Protein AF-A0A2D5IYJ4-F1 (afdb_monomer)

Secondary structure (DSSP, 8-state):
--TTGGG-HHHHHHHHTS-TT--EEEEEEESSSHHHHHHHHHHHHTT----EEEEEEEESSGGGHHHHHH-TTTTTTEE-SEEE--EEEETTEEEE-GGGPPP-

Foldseek 3Di:
DPVPQVVDPVLVVCVVVVHLEEDEAEEAEAEQLPVVLVVVVVSVVSVHHYQAYEYQEYEFDNSQVSNCVVPVCPPVRYDYPYYFYDWDDDPPDTDHPPVRGHDD

Solvent-accessible surface area (backbone atoms only — not comparable to full-atom values): 5998 Å² total; per-residue (Å²): 141,70,89,77,56,83,83,39,73,66,55,54,51,44,59,72,64,78,53,46,66,67,47,73,43,79,46,66,69,40,51,69,23,59,70,58,32,56,49,51,58,50,36,51,75,72,66,34,37,72,67,33,38,39,28,54,29,32,30,29,59,70,20,42,56,50,37,26,74,75,40,75,71,36,60,72,50,58,47,48,90,38,74,37,38,46,70,40,83,44,90,98,48,71,40,74,36,75,94,33,56,41,79,133

Radius of gyration: 16.06 Å; Cα contacts (8 Å, |Δi|>4): 162; chains: 1; bounding box: 44×26×39 Å

Structure (mmCIF, N/CA/C/O backbone):
data_AF-A0A2D5IYJ4-F1
#
_entry.id   AF-A0A2D5IYJ4-F1
#
loop_
_atom_site.group_PDB
_atom_site.id
_atom_site.type_symbol
_atom_site.label_atom_id
_atom_site.label_alt_id
_atom_site.label_comp_id
_atom_site.label_asym_id
_atom_site.label_entity_id
_atom_site.label_seq_id
_atom_site.pdbx_PDB_ins_code
_atom_site.Cartn_x
_atom_site.Cartn_y
_atom_site.Cartn_z
_atom_site.occupancy
_atom_site.B_iso_or_equiv
_atom_site.auth_seq_id
_atom_site.auth_comp_id
_atom_site.auth_asym_id
_atom_site.auth_atom_id
_atom_site.pdbx_PDB_model_num
ATOM 1 N N . MET A 1 1 ? -29.467 11.651 10.497 1.00 36.81 1 MET A N 1
ATOM 2 C CA . MET A 1 1 ? -28.313 12.124 9.696 1.00 36.81 1 MET A CA 1
ATOM 3 C C . MET A 1 1 ? -27.928 11.020 8.711 1.00 36.81 1 MET A C 1
ATOM 5 O O . MET A 1 1 ? -27.357 10.036 9.141 1.00 36.81 1 MET A O 1
ATOM 9 N N . SER A 1 2 ? -28.333 11.092 7.435 1.00 46.94 2 SER A N 1
ATOM 10 C CA . SER A 1 2 ? -28.133 9.983 6.465 1.00 46.94 2 SER A CA 1
ATOM 11 C C . SER A 1 2 ? -27.743 10.441 5.045 1.00 46.94 2 SER A C 1
ATOM 13 O O . SER A 1 2 ? -27.332 9.631 4.221 1.00 46.94 2 SER A O 1
ATOM 15 N N . ALA A 1 3 ? -27.753 11.744 4.753 1.00 40.62 3 ALA A N 1
ATOM 16 C CA . ALA A 1 3 ? -27.610 12.244 3.381 1.00 40.62 3 ALA A CA 1
ATOM 17 C C . ALA A 1 3 ? -26.190 12.143 2.769 1.00 40.62 3 ALA A C 1
ATOM 19 O O . ALA A 1 3 ? -26.029 12.365 1.573 1.00 40.62 3 ALA A O 1
ATOM 20 N N . GLY A 1 4 ? -25.155 11.806 3.550 1.00 41.62 4 GLY A N 1
ATOM 21 C CA . GLY A 1 4 ? -23.760 11.788 3.076 1.00 41.62 4 GLY A CA 1
ATOM 22 C C . GLY A 1 4 ? -23.238 10.437 2.570 1.00 41.62 4 GLY A C 1
ATOM 23 O O . GLY A 1 4 ? -22.283 10.408 1.796 1.00 41.62 4 GLY A O 1
ATOM 24 N N . LEU A 1 5 ? -23.846 9.317 2.981 1.00 42.78 5 LEU A N 1
ATOM 25 C CA . LEU A 1 5 ? -23.302 7.971 2.728 1.00 42.78 5 LEU A CA 1
ATOM 26 C C . LEU A 1 5 ? -23.643 7.416 1.335 1.00 42.78 5 LEU A C 1
ATOM 28 O O . LEU A 1 5 ? -22.913 6.581 0.813 1.00 42.78 5 LEU A O 1
ATOM 32 N N . SER A 1 6 ? -24.715 7.915 0.709 1.00 45.75 6 SER A N 1
ATOM 33 C CA . SER A 1 6 ? -25.244 7.418 -0.575 1.00 45.75 6 SER A CA 1
ATOM 34 C C . SER A 1 6 ? -24.316 7.637 -1.780 1.00 45.75 6 SER A C 1
ATOM 36 O O . SER A 1 6 ? -24.608 7.143 -2.866 1.00 45.75 6 SER A O 1
ATOM 38 N N . ARG A 1 7 ? -23.221 8.392 -1.632 1.00 48.59 7 ARG A N 1
ATOM 39 C CA . ARG A 1 7 ? -22.296 8.704 -2.736 1.00 48.59 7 ARG A CA 1
ATOM 40 C C . ARG A 1 7 ? -21.188 7.668 -2.935 1.00 48.59 7 ARG A C 1
ATOM 42 O O . ARG A 1 7 ? -20.383 7.831 -3.846 1.00 48.59 7 ARG A O 1
ATOM 49 N N . TYR A 1 8 ? -21.130 6.626 -2.107 1.00 53.28 8 TYR A N 1
ATOM 50 C CA . TYR A 1 8 ? -20.025 5.672 -2.117 1.00 53.28 8 TYR A CA 1
ATOM 51 C C . TYR A 1 8 ? -20.540 4.231 -2.248 1.00 53.28 8 TYR A C 1
ATOM 53 O O . TYR A 1 8 ? -21.194 3.748 -1.321 1.00 53.28 8 TYR A O 1
ATOM 61 N N . PRO A 1 9 ? -20.231 3.524 -3.356 1.00 59.09 9 PRO A N 1
ATOM 62 C CA . PRO A 1 9 ? -20.658 2.138 -3.579 1.00 59.09 9 PRO A CA 1
ATOM 63 C C . PRO A 1 9 ? -20.295 1.197 -2.420 1.00 59.09 9 PRO A C 1
ATOM 65 O O . PRO A 1 9 ? -21.072 0.315 -2.067 1.00 59.09 9 PRO A O 1
ATOM 68 N N . ASP A 1 10 ? -19.149 1.438 -1.778 1.00 59.31 10 ASP A N 1
ATOM 69 C CA . ASP A 1 10 ? -18.630 0.619 -0.677 1.00 59.31 10 ASP A CA 1
ATOM 70 C C . ASP A 1 10 ? -19.541 0.643 0.567 1.00 59.31 10 ASP A C 1
ATOM 72 O O . ASP A 1 10 ? -19.709 -0.376 1.236 1.00 59.31 10 ASP A O 1
ATOM 76 N N . ALA A 1 11 ? -20.176 1.787 0.857 1.00 58.81 11 ALA A N 1
ATOM 77 C CA . ALA A 1 11 ? -21.073 1.931 2.005 1.00 58.81 11 ALA A CA 1
ATOM 78 C C . ALA A 1 11 ? -22.380 1.151 1.810 1.00 58.81 11 ALA A C 1
ATOM 80 O O . ALA A 1 11 ? -22.905 0.556 2.751 1.00 58.81 11 ALA A O 1
ATOM 81 N N . GLU A 1 12 ? -22.878 1.110 0.575 1.00 63.59 12 GLU A N 1
ATOM 82 C CA . GLU A 1 12 ? -24.068 0.340 0.220 1.00 63.59 12 GLU A CA 1
ATOM 83 C C . GLU A 1 12 ? -23.789 -1.170 0.219 1.00 63.59 12 GLU A C 1
ATOM 85 O O . GLU A 1 12 ? -24.623 -1.949 0.678 1.00 63.59 12 GLU A O 1
ATOM 90 N N . ILE A 1 13 ? -22.602 -1.596 -0.226 1.00 63.53 13 ILE A N 1
ATOM 91 C CA . ILE A 1 13 ? -22.165 -2.998 -0.143 1.00 63.53 13 ILE A CA 1
ATOM 92 C C . ILE A 1 13 ? -22.046 -3.433 1.324 1.00 63.53 13 ILE A C 1
ATOM 94 O O . ILE A 1 13 ? -22.623 -4.450 1.704 1.00 63.53 13 ILE A O 1
ATOM 98 N N . ALA A 1 14 ? -21.379 -2.641 2.170 1.00 60.59 14 ALA A N 1
ATOM 99 C CA . ALA A 1 14 ? -21.259 -2.927 3.601 1.00 60.59 14 ALA A CA 1
ATOM 100 C C . ALA A 1 14 ? -22.634 -3.028 4.288 1.00 60.59 14 ALA A C 1
ATOM 102 O O . ALA A 1 14 ? -22.860 -3.925 5.101 1.00 60.59 14 ALA A O 1
ATOM 103 N N . ARG A 1 15 ? -23.581 -2.156 3.913 1.00 63.22 15 ARG A N 1
ATOM 104 C CA . ARG A 1 15 ? -24.968 -2.193 4.397 1.00 63.22 15 ARG A CA 1
ATOM 105 C C . ARG A 1 15 ? -25.701 -3.467 3.962 1.00 63.22 15 ARG A C 1
ATOM 107 O O . ARG A 1 15 ? -26.390 -4.074 4.778 1.00 63.22 15 ARG A O 1
ATOM 114 N N . LYS A 1 16 ? -25.553 -3.883 2.698 1.00 64.25 16 LYS A N 1
ATOM 115 C CA . LYS A 1 16 ? -26.182 -5.102 2.151 1.00 64.25 16 LYS A CA 1
ATOM 116 C C . LYS A 1 16 ? -25.672 -6.391 2.800 1.00 64.25 16 LYS A C 1
ATOM 118 O O . LYS A 1 16 ? -26.431 -7.347 2.889 1.00 64.25 16 LYS A O 1
ATOM 123 N N . LEU A 1 17 ? -24.425 -6.419 3.273 1.00 59.97 17 LEU A N 1
ATOM 124 C CA . LEU A 1 17 ? -23.812 -7.601 3.894 1.00 59.97 17 LEU A CA 1
ATOM 125 C C . LEU A 1 17 ? -24.245 -7.849 5.354 1.00 59.97 17 LEU A C 1
ATOM 127 O O . LEU A 1 17 ? -23.791 -8.808 5.972 1.00 59.97 17 LEU A O 1
ATOM 131 N N . GLY A 1 18 ? -25.126 -7.021 5.926 1.00 55.94 18 GLY A N 1
ATOM 132 C CA . GLY A 1 18 ? -25.813 -7.311 7.194 1.00 55.94 18 GLY A CA 1
ATOM 133 C C . GLY A 1 18 ? -24.962 -7.212 8.469 1.00 55.94 18 GLY A C 1
ATOM 134 O O . GLY A 1 18 ? -25.525 -7.165 9.559 1.00 55.94 18 GLY A O 1
ATOM 135 N N . HIS A 1 19 ? -23.633 -7.107 8.371 1.00 54.41 19 HIS A N 1
ATOM 136 C CA . HIS A 1 19 ? -22.745 -6.795 9.491 1.00 54.41 19 HIS A CA 1
ATOM 137 C C . HIS A 1 19 ? -21.488 -6.041 9.024 1.00 54.41 19 HIS A C 1
ATOM 139 O O . HIS A 1 19 ? -20.818 -6.491 8.098 1.00 54.41 19 HIS A O 1
ATOM 145 N N . PRO A 1 20 ? -21.073 -4.963 9.715 1.00 59.72 20 PRO A N 1
ATOM 146 C CA . PRO A 1 20 ? -19.912 -4.155 9.325 1.00 59.72 20 PRO A CA 1
ATOM 147 C C . PRO A 1 20 ? -18.555 -4.821 9.608 1.00 59.72 20 PRO A C 1
ATOM 149 O O . PRO A 1 20 ? -17.526 -4.158 9.549 1.00 59.72 20 PRO A O 1
ATOM 152 N N . ARG A 1 21 ? -18.512 -6.099 9.998 1.00 57.69 21 ARG A N 1
ATOM 153 C CA . ARG A 1 21 ? -17.397 -6.579 10.821 1.00 57.69 21 ARG A CA 1
ATOM 154 C C . ARG A 1 21 ? -16.185 -7.108 10.059 1.00 57.69 21 ARG A C 1
ATOM 156 O O . ARG A 1 21 ? -15.112 -7.096 10.649 1.00 57.69 21 ARG A O 1
ATOM 163 N N . TYR A 1 22 ? -16.328 -7.555 8.811 1.00 61.34 22 TYR A N 1
ATOM 164 C CA . TYR A 1 22 ? 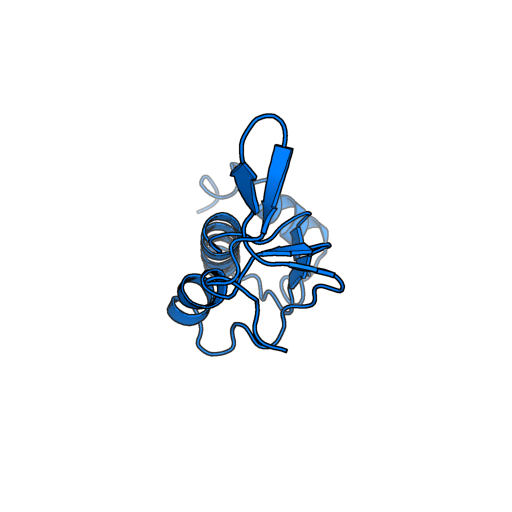-15.222 -8.182 8.080 1.00 61.34 22 TYR A CA 1
ATOM 165 C C . TYR A 1 22 ? -15.398 -8.022 6.568 1.00 61.34 22 TYR A C 1
ATOM 167 O O . TYR A 1 22 ? -15.929 -8.906 5.903 1.00 61.34 22 TYR A O 1
ATOM 175 N N . VAL A 1 23 ? -14.981 -6.880 6.016 1.00 66.62 23 VAL A N 1
ATOM 176 C CA . VAL A 1 23 ? -15.000 -6.663 4.559 1.00 66.62 23 VAL A CA 1
ATOM 177 C C . VAL A 1 23 ? -13.589 -6.878 4.006 1.00 66.62 23 VAL A C 1
ATOM 179 O O . VAL A 1 23 ? -12.723 -6.047 4.289 1.00 66.62 23 VAL A O 1
ATOM 182 N N . PRO A 1 24 ? -13.321 -7.957 3.242 1.00 64.88 24 PRO A N 1
ATOM 183 C CA . PRO A 1 24 ? -12.088 -8.050 2.476 1.00 64.88 24 PRO A CA 1
ATOM 184 C C . PRO A 1 24 ? -12.147 -7.045 1.324 1.00 64.88 24 PRO A C 1
ATOM 186 O O . PRO A 1 24 ? -13.150 -6.959 0.611 1.00 64.88 24 PRO A O 1
ATOM 189 N N . ARG A 1 25 ? -11.077 -6.273 1.134 1.00 76.62 25 ARG A N 1
ATOM 190 C CA . ARG A 1 25 ? -10.939 -5.419 -0.050 1.00 76.62 25 ARG A CA 1
ATOM 191 C C . ARG A 1 25 ? -10.163 -6.168 -1.123 1.00 76.62 25 ARG A C 1
ATOM 193 O O . ARG A 1 25 ? -9.144 -6.768 -0.805 1.00 76.62 25 ARG A O 1
ATOM 200 N N . VAL A 1 26 ? -10.639 -6.113 -2.363 1.00 80.38 26 VAL A N 1
ATOM 201 C CA . VAL A 1 26 ? -9.959 -6.700 -3.520 1.00 80.38 26 VAL A CA 1
ATOM 202 C C . VAL A 1 26 ? -9.506 -5.575 -4.436 1.00 80.38 26 VAL A C 1
ATOM 204 O O . VAL A 1 26 ? -10.315 -4.727 -4.803 1.00 80.38 26 VAL A O 1
ATOM 207 N N . GLU A 1 27 ? -8.228 -5.579 -4.785 1.00 87.88 27 GLU A N 1
ATOM 208 C CA . GLU A 1 27 ? -7.630 -4.693 -5.784 1.00 87.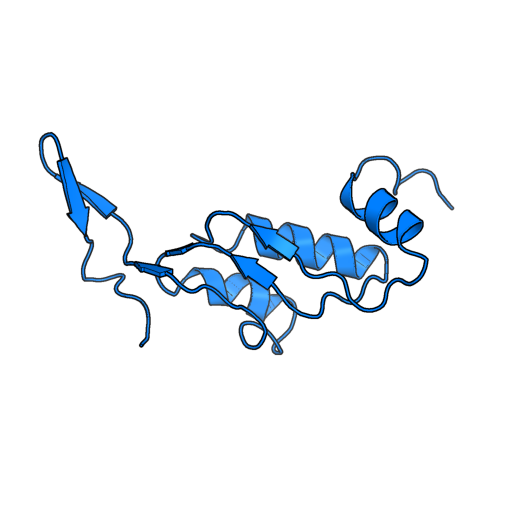88 27 GLU A CA 1
ATOM 209 C C . GLU A 1 27 ? -6.888 -5.549 -6.822 1.00 87.88 27 GLU A C 1
ATOM 211 O O . GLU A 1 27 ? -6.504 -6.689 -6.558 1.00 87.88 27 GLU A O 1
ATOM 216 N N . ASP A 1 28 ? -6.684 -5.030 -8.023 1.00 91.25 28 ASP A N 1
ATOM 217 C CA . ASP A 1 28 ? -5.814 -5.672 -9.007 1.00 91.25 28 ASP A CA 1
ATOM 218 C C . ASP A 1 28 ? -4.337 -5.445 -8.646 1.00 91.25 28 ASP A C 1
ATOM 220 O O . ASP A 1 28 ? -3.573 -6.404 -8.509 1.00 91.25 28 ASP A O 1
ATOM 224 N N . VAL A 1 29 ? -3.952 -4.188 -8.404 1.00 92.56 29 VAL A N 1
ATOM 225 C CA . VAL A 1 29 ? -2.570 -3.771 -8.151 1.00 92.56 29 VAL A CA 1
ATOM 226 C C . VAL A 1 29 ? -2.481 -2.787 -6.984 1.00 92.56 29 VAL A C 1
ATOM 228 O O . VAL A 1 29 ? -3.210 -1.799 -6.896 1.00 92.56 29 VAL A O 1
ATOM 231 N N . ILE A 1 30 ? -1.502 -3.010 -6.108 1.00 93.38 30 ILE A N 1
ATOM 232 C CA . ILE A 1 30 ? -1.064 -2.038 -5.104 1.00 93.38 30 ILE A CA 1
ATOM 233 C C . ILE A 1 30 ? 0.245 -1.405 -5.562 1.00 93.38 30 ILE A C 1
ATOM 235 O O . ILE A 1 30 ? 1.245 -2.106 -5.650 1.00 93.38 30 ILE A O 1
ATOM 239 N N . SER A 1 31 ? 0.255 -0.087 -5.781 1.00 92.50 31 SER A N 1
ATOM 240 C CA . SER A 1 31 ? 1.471 0.644 -6.178 1.00 92.50 31 SER A CA 1
ATOM 241 C C . SER A 1 31 ? 1.938 1.645 -5.115 1.00 92.50 31 SER A C 1
ATOM 243 O O . SER A 1 31 ? 2.847 1.375 -4.340 1.00 92.50 31 SER A O 1
ATOM 245 N N . THR A 1 32 ? 1.264 2.793 -4.973 1.00 91.50 32 THR A N 1
ATOM 246 C CA . THR A 1 32 ? 1.649 3.827 -3.983 1.00 91.50 32 THR A CA 1
ATOM 247 C C . THR A 1 32 ? 0.836 3.791 -2.687 1.00 91.50 32 THR A C 1
ATOM 249 O O . THR A 1 32 ? 0.979 4.680 -1.845 1.00 91.50 32 THR A O 1
ATOM 252 N N . GLY A 1 33 ? -0.104 2.850 -2.555 1.00 90.38 33 GLY A N 1
ATOM 253 C CA . GLY A 1 33 ? -1.026 2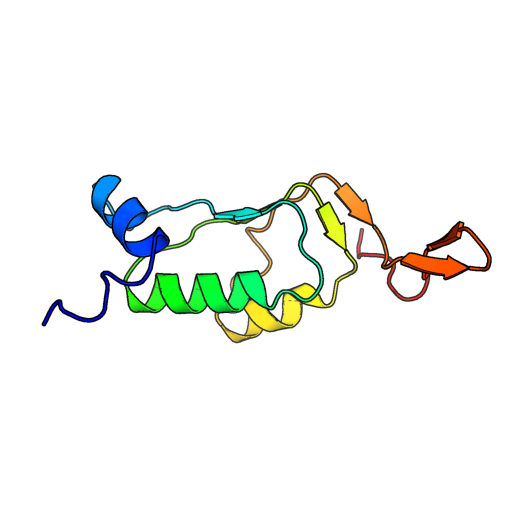.741 -1.414 1.00 90.38 33 GLY A CA 1
ATOM 254 C C . GLY A 1 33 ? -2.107 3.829 -1.327 1.00 90.38 33 GLY A C 1
ATOM 255 O O . GLY A 1 33 ? -2.933 3.787 -0.424 1.00 90.38 33 GLY A O 1
ATOM 256 N N . GLY A 1 34 ? -2.147 4.799 -2.253 1.00 91.56 34 GLY A N 1
ATOM 257 C CA . GLY A 1 34 ? -3.082 5.934 -2.187 1.00 91.56 34 GLY A CA 1
ATOM 258 C C . GLY A 1 34 ? -4.557 5.521 -2.220 1.00 91.56 34 GLY A C 1
ATOM 259 O O . GLY A 1 34 ? -5.329 5.931 -1.353 1.00 91.56 34 GLY A O 1
ATOM 260 N N . THR A 1 35 ? -4.930 4.676 -3.183 1.00 90.38 35 THR A N 1
ATOM 261 C CA . THR A 1 35 ? -6.301 4.161 -3.337 1.00 90.38 35 THR A CA 1
ATOM 262 C C . THR A 1 35 ? -6.751 3.395 -2.098 1.00 90.38 35 THR A C 1
ATOM 264 O O . THR A 1 35 ? -7.820 3.663 -1.552 1.00 90.38 35 THR A O 1
ATOM 267 N N . ILE A 1 36 ? -5.891 2.503 -1.604 1.00 90.06 36 ILE A N 1
ATOM 268 C CA . ILE A 1 36 ? -6.155 1.683 -0.421 1.00 90.06 36 ILE A CA 1
ATOM 269 C C . ILE A 1 36 ? -6.348 2.557 0.810 1.00 90.06 36 ILE A C 1
ATOM 271 O O . ILE A 1 36 ? -7.337 2.401 1.513 1.00 90.06 36 ILE A O 1
ATOM 275 N N . SER A 1 37 ? -5.456 3.514 1.059 1.00 90.75 37 SER A N 1
ATOM 276 C CA . SER A 1 37 ? -5.574 4.413 2.207 1.00 90.75 37 SER A CA 1
ATOM 277 C C . SER A 1 37 ? -6.855 5.240 2.176 1.00 90.75 37 SER A C 1
ATOM 279 O O . SER A 1 37 ? -7.529 5.365 3.196 1.00 90.75 37 SER A O 1
ATOM 281 N N . ALA A 1 38 ? -7.237 5.764 1.009 1.00 89.31 38 ALA A N 1
ATOM 282 C CA . ALA A 1 38 ? -8.495 6.490 0.865 1.00 89.31 38 ALA A CA 1
ATOM 283 C C . ALA A 1 38 ? -9.714 5.588 1.132 1.00 89.31 38 ALA A C 1
ATOM 285 O O . ALA A 1 38 ? -10.675 6.024 1.770 1.00 89.31 38 ALA A O 1
ATOM 286 N N . ALA A 1 39 ? -9.668 4.332 0.676 1.00 85.75 39 ALA A N 1
ATOM 287 C CA . ALA A 1 39 ? -10.711 3.347 0.931 1.00 85.75 39 ALA A CA 1
ATOM 288 C C . ALA A 1 39 ? -10.785 2.964 2.419 1.00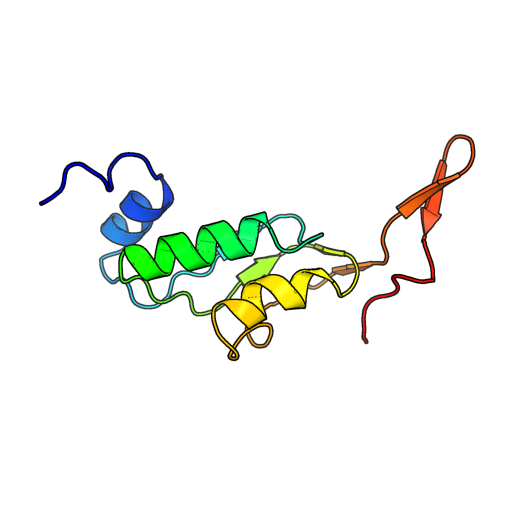 85.75 39 ALA A C 1
ATOM 290 O O . ALA A 1 39 ? -11.864 3.026 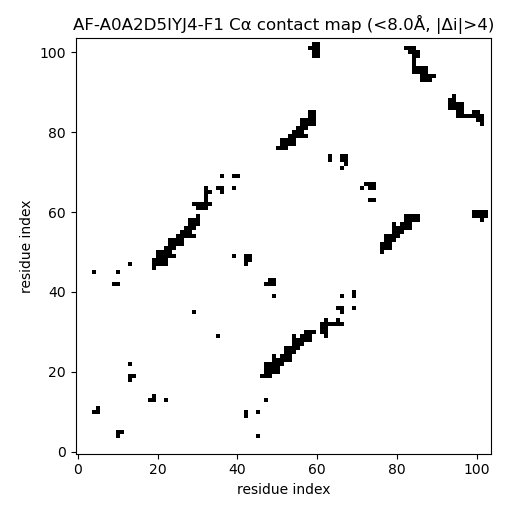2.999 1.00 85.75 39 ALA A O 1
ATOM 291 N N . LEU A 1 40 ? -9.658 2.652 3.065 1.00 86.69 40 LEU A N 1
ATOM 292 C CA . LEU A 1 40 ? -9.591 2.318 4.493 1.00 86.69 40 LEU A CA 1
ATOM 293 C C . LEU A 1 40 ? -10.137 3.453 5.365 1.00 86.69 40 LEU A C 1
ATOM 295 O O . LEU A 1 40 ? -11.030 3.221 6.176 1.00 86.69 40 LEU A O 1
ATOM 299 N N . ALA A 1 41 ? -9.691 4.690 5.127 1.00 87.00 41 ALA A N 1
ATOM 300 C CA . ALA A 1 41 ? -10.185 5.863 5.848 1.00 87.00 41 ALA A CA 1
ATOM 301 C C . ALA A 1 41 ? -11.690 6.103 5.621 1.00 87.00 41 ALA A C 1
ATOM 303 O O . ALA A 1 41 ? -12.389 6.623 6.491 1.00 87.00 41 ALA A O 1
ATOM 304 N N . ARG A 1 42 ? -12.224 5.743 4.446 1.00 84.81 42 ARG A N 1
ATOM 305 C CA . ARG A 1 42 ? -13.669 5.800 4.177 1.00 84.81 42 ARG A CA 1
ATOM 306 C C . ARG A 1 42 ? -14.422 4.719 4.949 1.00 84.81 42 ARG A C 1
ATOM 308 O O . ARG A 1 42 ? -15.466 5.019 5.518 1.00 84.81 42 ARG A O 1
ATOM 315 N N . MET A 1 43 ? -13.911 3.492 4.957 1.00 81.38 43 MET A N 1
ATOM 316 C CA . MET A 1 43 ? -14.531 2.362 5.651 1.00 81.38 43 MET A CA 1
ATOM 317 C C . MET A 1 43 ? -14.573 2.599 7.166 1.00 81.38 43 MET A C 1
ATOM 319 O O . MET A 1 43 ? -15.612 2.393 7.789 1.00 81.38 43 MET A O 1
ATOM 323 N N . GLU A 1 44 ? -13.504 3.158 7.734 1.00 81.38 44 GLU A N 1
ATOM 324 C CA . GLU A 1 44 ? -13.460 3.583 9.135 1.00 81.38 44 GLU A CA 1
ATOM 325 C C . GLU A 1 44 ? -14.548 4.623 9.455 1.00 81.38 44 GLU A C 1
ATOM 327 O O . GLU A 1 44 ? -15.304 4.465 10.413 1.00 81.38 44 GLU A O 1
ATOM 332 N N . LYS A 1 45 ? -14.720 5.640 8.598 1.00 83.25 45 LYS A N 1
ATOM 333 C CA . LYS A 1 45 ? -15.756 6.679 8.770 1.00 83.25 45 LYS A CA 1
ATOM 334 C C . LYS A 1 45 ? -17.186 6.140 8.778 1.00 83.25 45 LYS A C 1
ATOM 336 O O . LYS A 1 45 ? -18.062 6.789 9.345 1.00 83.25 45 LYS A O 1
ATOM 341 N N . ILE A 1 46 ? -17.444 5.000 8.138 1.00 81.19 46 ILE A N 1
ATOM 342 C CA . ILE A 1 46 ? -18.772 4.364 8.124 1.00 81.19 46 ILE A CA 1
ATOM 343 C C . ILE A 1 46 ? -18.918 3.266 9.188 1.00 81.19 46 ILE A C 1
ATOM 345 O O . ILE A 1 46 ? -19.928 2.566 9.203 1.00 81.19 46 ILE A O 1
ATOM 349 N N . GLY A 1 47 ? -17.924 3.108 10.070 1.00 77.19 47 GLY A N 1
ATOM 350 C CA . GLY A 1 47 ? -17.915 2.099 11.128 1.00 77.19 47 GLY A CA 1
ATOM 351 C C . GLY A 1 47 ? -17.677 0.672 10.629 1.00 77.19 47 GLY A C 1
ATOM 352 O O . GLY A 1 47 ? -18.009 -0.279 11.335 1.00 77.19 47 GLY A O 1
ATOM 353 N N . ALA A 1 48 ? -17.139 0.505 9.416 1.00 80.69 48 ALA A N 1
ATOM 354 C CA . ALA A 1 48 ? -16.776 -0.801 8.884 1.00 80.69 48 ALA A CA 1
ATOM 355 C C . ALA A 1 48 ? -15.389 -1.228 9.380 1.00 80.69 48 ALA A C 1
ATOM 357 O O . ALA A 1 48 ? -14.434 -0.455 9.361 1.00 80.69 48 ALA A O 1
ATOM 358 N N . ASN A 1 49 ? -15.275 -2.491 9.776 1.00 78.19 49 ASN A N 1
ATOM 359 C CA . ASN A 1 49 ? -14.028 -3.121 10.178 1.00 78.19 49 ASN A CA 1
ATOM 360 C C . ASN A 1 49 ? -13.448 -3.901 8.987 1.00 78.19 49 ASN A C 1
ATOM 362 O O . ASN A 1 49 ? -13.928 -4.979 8.618 1.00 78.19 49 ASN A O 1
ATOM 366 N N . VAL A 1 50 ? -12.435 -3.318 8.344 1.00 81.81 50 VAL A N 1
ATOM 367 C CA . VAL A 1 50 ? -11.681 -3.967 7.263 1.00 81.81 50 VAL A CA 1
ATOM 368 C C . VAL A 1 50 ? -10.645 -4.883 7.892 1.00 81.81 50 VAL A C 1
ATOM 370 O O . VAL A 1 50 ? -9.788 -4.434 8.644 1.00 81.81 50 VAL A O 1
ATOM 373 N N . VAL A 1 51 ? -10.724 -6.170 7.574 1.00 82.88 51 VAL A N 1
ATOM 374 C CA . VAL A 1 51 ? -9.922 -7.212 8.246 1.00 82.88 51 VAL A CA 1
ATOM 375 C C . VAL A 1 51 ? -8.808 -7.783 7.403 1.00 82.88 51 VAL A C 1
ATOM 377 O O . VAL A 1 51 ? -8.001 -8.568 7.887 1.00 82.88 51 VAL A O 1
ATOM 380 N N . GLY A 1 52 ? -8.773 -7.386 6.141 1.00 84.31 52 GLY A N 1
ATOM 381 C CA . GLY A 1 52 ? -7.713 -7.748 5.236 1.00 84.31 52 GLY A CA 1
ATOM 382 C C . GLY A 1 52 ? -7.920 -7.132 3.872 1.00 84.31 52 GLY A C 1
ATOM 383 O O . GLY A 1 52 ? -9.017 -6.698 3.504 1.00 84.31 52 GLY A O 1
ATOM 384 N N . LEU A 1 53 ? -6.826 -7.094 3.133 1.00 87.12 53 LEU A N 1
ATOM 385 C CA . LEU A 1 53 ? -6.798 -6.641 1.761 1.00 87.12 53 LEU A CA 1
ATOM 386 C C . LEU A 1 53 ? -6.113 -7.699 0.913 1.00 87.12 53 LEU A C 1
ATOM 388 O O . LEU A 1 53 ? -5.056 -8.211 1.270 1.00 87.12 53 LEU A O 1
ATOM 392 N N . VAL A 1 54 ? -6.729 -8.016 -0.211 1.00 88.88 54 VAL A N 1
ATOM 393 C CA . VAL A 1 54 ? -6.201 -8.933 -1.204 1.00 88.88 54 VAL A CA 1
ATOM 394 C C . VAL A 1 54 ? -5.935 -8.135 -2.466 1.00 88.88 54 VAL A C 1
ATOM 396 O O . VAL A 1 54 ? -6.796 -7.388 -2.926 1.00 88.88 54 VAL A O 1
ATOM 399 N N . ALA A 1 55 ? -4.748 -8.297 -3.029 1.00 91.31 55 ALA A N 1
ATOM 400 C CA . ALA A 1 55 ? -4.445 -7.802 -4.359 1.00 91.31 55 ALA A CA 1
ATOM 401 C C . ALA A 1 55 ? -3.827 -8.904 -5.207 1.00 91.31 55 ALA A C 1
ATOM 403 O O . ALA A 1 55 ? -3.224 -9.825 -4.660 1.00 91.31 55 ALA A O 1
ATOM 404 N N . ALA A 1 56 ? -3.947 -8.825 -6.531 1.00 92.50 56 ALA A N 1
ATOM 405 C CA . ALA A 1 56 ? -3.213 -9.751 -7.389 1.00 92.50 56 ALA A CA 1
ATOM 406 C C . ALA A 1 56 ? -1.707 -9.439 -7.352 1.00 92.50 56 ALA A C 1
ATOM 408 O O . ALA A 1 56 ? -0.889 -10.352 -7.216 1.00 92.50 56 ALA A O 1
ATOM 409 N N . ILE A 1 57 ? -1.351 -8.150 -7.413 1.00 93.56 57 ILE A N 1
ATOM 410 C CA . ILE A 1 57 ? 0.031 -7.669 -7.512 1.00 93.56 57 ILE A CA 1
ATOM 411 C C . ILE A 1 57 ? 0.305 -6.587 -6.461 1.00 93.56 57 ILE A C 1
ATOM 413 O O . ILE A 1 57 ? -0.507 -5.685 -6.256 1.00 93.56 57 ILE A O 1
ATOM 417 N N . ARG A 1 58 ? 1.484 -6.640 -5.831 1.00 93.50 58 ARG A N 1
ATOM 418 C CA . ARG A 1 58 ? 2.075 -5.505 -5.107 1.00 93.50 58 ARG A CA 1
ATOM 419 C C . ARG A 1 58 ? 3.381 -5.055 -5.762 1.00 93.50 58 ARG A C 1
ATOM 421 O O . ARG A 1 58 ? 4.302 -5.856 -5.928 1.00 93.50 58 ARG A O 1
ATOM 428 N N . GLU A 1 59 ? 3.443 -3.775 -6.104 1.00 93.94 59 GLU A N 1
ATOM 429 C CA . GLU A 1 59 ? 4.624 -3.108 -6.642 1.00 93.94 59 GLU A CA 1
ATOM 430 C C . GLU A 1 59 ? 5.399 -2.418 -5.519 1.00 93.94 59 GLU A C 1
ATOM 432 O O . GLU A 1 59 ? 4.833 -1.636 -4.748 1.00 93.94 59 GLU A O 1
ATOM 437 N N . ALA A 1 60 ? 6.704 -2.678 -5.452 1.00 92.44 60 ALA A N 1
ATOM 438 C CA . ALA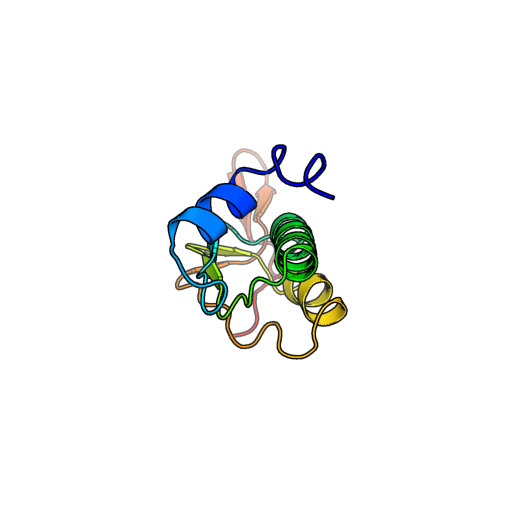 A 1 60 ? 7.601 -2.134 -4.436 1.00 92.44 60 ALA A CA 1
ATOM 439 C C . ALA A 1 60 ? 7.081 -2.318 -2.985 1.00 92.44 60 ALA A C 1
ATOM 441 O O . ALA A 1 60 ? 6.199 -3.136 -2.6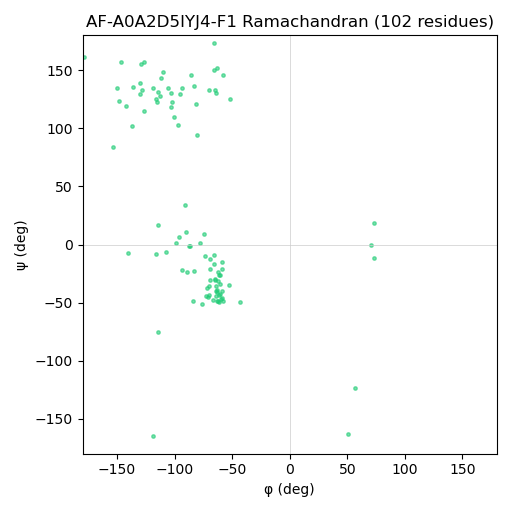94 1.00 92.44 60 ALA A O 1
ATOM 442 N N . SER A 1 61 ? 7.650 -1.552 -2.049 1.00 92.00 61 SER A N 1
ATOM 443 C CA . SER A 1 61 ? 7.240 -1.531 -0.632 1.00 92.00 61 SER A CA 1
ATOM 444 C C . SER A 1 61 ? 6.680 -0.178 -0.171 1.00 92.00 61 SER A C 1
ATOM 446 O O . SER A 1 61 ? 6.108 -0.086 0.913 1.00 92.00 61 SER A O 1
ATOM 448 N N . VAL A 1 62 ? 6.768 0.876 -0.995 1.00 92.12 62 VAL A N 1
ATOM 449 C CA . VAL A 1 62 ? 6.398 2.253 -0.596 1.00 92.12 62 VAL A CA 1
ATOM 450 C C . VAL A 1 62 ? 4.920 2.407 -0.228 1.00 92.12 62 VAL A C 1
ATOM 452 O O . VAL A 1 62 ? 4.549 3.316 0.516 1.00 92.12 62 VAL A O 1
ATOM 455 N N . TRP A 1 63 ? 4.057 1.519 -0.730 1.00 92.06 63 TRP A N 1
ATOM 456 C CA . TRP A 1 63 ? 2.632 1.530 -0.422 1.00 92.06 63 TRP A CA 1
ATOM 457 C C . TRP A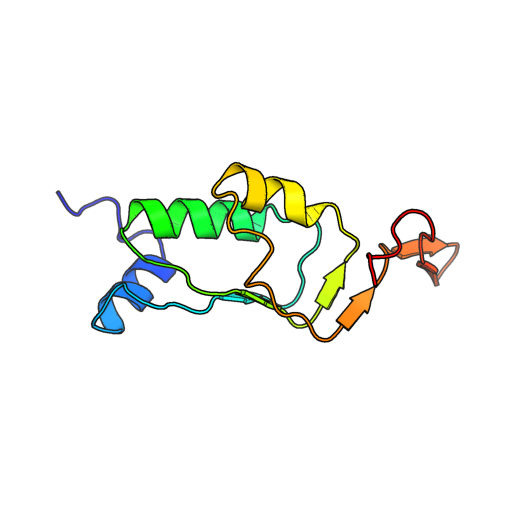 1 63 ? 2.339 1.333 1.061 1.00 92.06 63 TRP A C 1
ATOM 459 O O . TRP A 1 63 ? 1.297 1.799 1.502 1.00 92.06 63 TRP A O 1
ATOM 469 N N . GLN A 1 64 ? 3.222 0.678 1.824 1.00 92.69 64 GLN A N 1
ATOM 470 C CA . GLN A 1 64 ? 2.992 0.321 3.228 1.00 92.69 64 GLN A CA 1
ATOM 471 C C . GLN A 1 64 ? 2.859 1.554 4.133 1.00 92.69 64 GLN A C 1
ATOM 473 O O . GLN A 1 64 ? 2.108 1.533 5.109 1.00 92.69 64 GLN A O 1
ATOM 478 N N . HIS A 1 65 ? 3.533 2.655 3.782 1.00 92.31 65 HIS A N 1
ATOM 479 C CA . HIS A 1 65 ? 3.565 3.869 4.598 1.00 92.31 65 HIS A CA 1
ATOM 480 C C . HIS A 1 65 ? 2.180 4.492 4.796 1.00 92.31 65 HIS A C 1
ATOM 482 O O . HIS A 1 65 ? 1.838 4.896 5.906 1.00 92.31 65 HIS A O 1
ATOM 488 N N . LYS A 1 66 ? 1.361 4.573 3.739 1.00 92.12 66 LYS A N 1
ATOM 489 C CA . LYS A 1 66 ? 0.073 5.280 3.822 1.00 92.12 66 LYS A CA 1
ATOM 490 C C . LYS A 1 66 ? -0.978 4.509 4.638 1.00 92.12 66 LYS A C 1
ATOM 492 O O . LYS A 1 66 ? -1.645 5.143 5.450 1.00 92.12 66 LYS A O 1
ATOM 497 N N . PRO A 1 67 ? -1.166 3.184 4.477 1.00 88.88 67 PRO A N 1
ATOM 498 C CA . PRO A 1 67 ? -2.031 2.399 5.354 1.00 88.88 67 PRO A CA 1
ATOM 499 C C . PRO A 1 67 ? -1.515 2.354 6.794 1.00 88.88 67 PRO A C 1
ATOM 501 O O . PRO A 1 67 ? -2.313 2.513 7.715 1.00 88.88 67 PRO A O 1
ATOM 504 N N . GLY A 1 68 ? -0.197 2.220 6.994 1.00 89.44 68 GLY A N 1
ATOM 505 C CA . GLY A 1 68 ? 0.412 2.229 8.330 1.00 89.44 68 GLY A CA 1
ATOM 506 C C . GLY A 1 68 ? 0.179 3.540 9.091 1.00 89.44 68 GLY A C 1
ATOM 507 O O . GLY A 1 68 ? -0.033 3.522 10.299 1.00 89.44 68 GLY A O 1
ATOM 508 N N . ALA A 1 69 ? 0.129 4.674 8.382 1.00 89.75 69 ALA A N 1
ATOM 509 C CA . ALA A 1 69 ? -0.206 5.974 8.968 1.00 89.75 69 ALA A CA 1
ATOM 510 C C . ALA A 1 69 ? -1.677 6.101 9.417 1.00 89.75 69 ALA A C 1
ATOM 512 O O . ALA A 1 69 ? -1.980 6.965 10.235 1.00 89.75 69 ALA A O 1
ATOM 513 N N . ILE A 1 70 ? -2.588 5.272 8.890 1.00 85.62 70 ILE A N 1
ATOM 514 C CA . ILE A 1 70 ? -3.996 5.222 9.326 1.00 85.62 70 ILE A CA 1
ATOM 515 C C . ILE A 1 70 ? -4.124 4.318 10.552 1.00 85.62 70 ILE A C 1
ATOM 517 O O . ILE A 1 70 ? -4.751 4.687 11.539 1.00 85.62 70 ILE A O 1
ATOM 521 N N . ASN A 1 71 ? -3.534 3.124 10.488 1.00 83.12 71 ASN A N 1
ATOM 522 C CA . ASN A 1 71 ? -3.559 2.158 11.576 1.00 83.12 71 ASN A CA 1
ATOM 523 C C . ASN A 1 71 ? -2.256 1.329 11.553 1.00 83.12 71 ASN A C 1
ATOM 525 O O . ASN A 1 71 ? -1.993 0.675 10.540 1.00 83.12 71 ASN A O 1
ATOM 529 N N . PRO A 1 72 ? -1.480 1.290 12.656 1.00 87.25 72 PRO A N 1
ATOM 530 C CA . PRO A 1 72 ? -0.243 0.506 12.755 1.00 87.25 72 PRO A CA 1
ATOM 531 C C . PRO A 1 72 ? -0.399 -1.007 12.532 1.00 87.25 72 PRO A C 1
ATOM 533 O O . PRO A 1 72 ? 0.592 -1.701 12.336 1.00 87.25 72 PRO A O 1
ATOM 536 N N . GLY A 1 73 ? -1.625 -1.540 12.565 1.00 85.88 73 GLY A N 1
ATOM 537 C CA . GLY A 1 73 ? -1.924 -2.921 12.182 1.00 85.88 73 GLY A CA 1
ATOM 538 C C . GLY A 1 73 ? -1.696 -3.210 10.693 1.00 85.88 73 GLY A C 1
ATOM 539 O O . GLY A 1 73 ? -1.574 -4.371 10.305 1.00 85.88 73 GLY A O 1
ATOM 540 N N . TRP A 1 74 ? -1.599 -2.178 9.851 1.00 88.19 74 TRP A N 1
ATOM 541 C CA . TRP A 1 74 ? -1.141 -2.302 8.469 1.00 88.19 74 TRP A CA 1
ATOM 542 C C . TRP A 1 74 ? 0.389 -2.225 8.391 1.00 88.19 74 TRP A C 1
ATOM 544 O O . TRP A 1 74 ? 0.994 -1.455 9.133 1.00 88.19 74 TRP A O 1
ATOM 554 N N . PRO A 1 75 ? 1.032 -2.958 7.464 1.00 86.12 75 PRO A N 1
ATOM 555 C CA . PRO A 1 75 ? 0.455 -3.723 6.351 1.00 86.12 75 PRO A CA 1
ATOM 556 C C . PRO A 1 75 ? 0.108 -5.194 6.659 1.00 86.12 75 PRO A C 1
ATOM 558 O O . PRO A 1 75 ? -0.175 -5.937 5.725 1.00 86.12 75 PRO A O 1
ATOM 561 N N . GLY A 1 76 ? 0.128 -5.630 7.923 1.00 85.12 76 GLY A N 1
ATOM 562 C CA . GLY A 1 76 ? 0.038 -7.046 8.320 1.00 85.12 76 GLY A CA 1
ATOM 563 C C . GLY A 1 76 ? -1.002 -7.908 7.578 1.00 85.12 76 GLY A C 1
ATOM 564 O O . GLY A 1 76 ? -0.633 -8.965 7.072 1.00 85.12 76 GLY A O 1
ATOM 565 N N . PRO A 1 77 ? -2.275 -7.485 7.450 1.00 87.38 77 PRO A N 1
ATOM 566 C CA . PRO A 1 77 ? -3.322 -8.286 6.816 1.00 87.38 77 PRO A CA 1
ATOM 567 C C . PRO A 1 77 ? -3.467 -8.022 5.300 1.00 87.38 77 PRO A C 1
ATOM 569 O O . PRO A 1 77 ? -4.575 -8.049 4.759 1.00 87.38 77 PRO A O 1
ATOM 572 N N . VAL A 1 78 ? -2.363 -7.732 4.600 1.00 88.69 78 VAL A N 1
ATOM 573 C CA . VAL A 1 78 ? -2.331 -7.580 3.135 1.00 88.69 78 VAL A CA 1
ATOM 574 C C . VAL A 1 78 ? -1.754 -8.831 2.483 1.00 88.69 78 VAL A C 1
ATOM 576 O O . VAL A 1 78 ? -0.609 -9.207 2.726 1.00 88.69 78 VAL A O 1
ATOM 579 N N . HIS A 1 79 ? -2.524 -9.437 1.585 1.00 88.69 79 HIS A N 1
ATOM 580 C CA . HIS A 1 79 ? -2.124 -10.617 0.831 1.00 88.69 79 HIS A CA 1
ATOM 581 C C . HIS A 1 79 ? -2.040 -10.297 -0.659 1.00 88.69 79 HIS A C 1
ATOM 583 O O . HIS A 1 79 ? -3.019 -9.883 -1.274 1.00 88.69 79 HIS A O 1
ATOM 589 N N . ALA A 1 80 ? -0.866 -10.525 -1.246 1.00 90.38 80 ALA A N 1
ATOM 590 C CA . ALA A 1 80 ? -0.660 -10.431 -2.684 1.00 90.38 80 ALA A CA 1
ATOM 591 C C . ALA A 1 80 ? 0.306 -11.533 -3.145 1.00 90.38 80 ALA A C 1
ATOM 593 O O . ALA A 1 80 ? 1.447 -11.569 -2.660 1.00 90.38 80 ALA A O 1
ATOM 594 N N . PRO A 1 81 ? -0.124 -12.446 -4.038 1.00 90.94 81 PRO A N 1
ATOM 595 C CA . PRO A 1 81 ? 0.706 -13.558 -4.485 1.00 90.94 81 PRO A CA 1
ATOM 596 C C . PRO A 1 81 ? 1.871 -13.087 -5.360 1.00 90.94 81 PRO A C 1
ATOM 598 O O . PRO A 1 81 ? 2.938 -13.694 -5.318 1.00 90.94 81 PRO A O 1
ATOM 601 N N . ILE A 1 82 ? 1.699 -11.990 -6.105 1.00 92.19 82 ILE A N 1
ATOM 602 C CA . ILE A 1 82 ? 2.733 -11.442 -6.983 1.00 92.19 82 ILE A CA 1
ATOM 603 C C . ILE A 1 82 ? 3.365 -10.216 -6.326 1.00 92.19 82 ILE A C 1
ATOM 605 O O . ILE A 1 82 ? 2.679 -9.298 -5.872 1.00 92.19 82 ILE A O 1
ATOM 609 N N . ARG A 1 83 ? 4.697 -10.208 -6.304 1.00 92.81 83 ARG A N 1
ATOM 610 C CA . ARG A 1 83 ? 5.530 -9.066 -5.930 1.00 92.81 83 ARG A CA 1
ATOM 611 C C . ARG A 1 83 ? 6.396 -8.686 -7.113 1.00 92.81 83 ARG A C 1
ATOM 613 O O . ARG A 1 83 ? 7.015 -9.568 -7.703 1.00 92.81 83 ARG A O 1
ATOM 620 N N . CYS A 1 84 ? 6.494 -7.403 -7.414 1.00 94.94 84 CYS A N 1
ATOM 621 C CA . CYS A 1 84 ? 7.418 -6.923 -8.433 1.00 94.94 84 CYS A CA 1
ATOM 622 C C . CYS A 1 84 ? 7.979 -5.539 -8.083 1.00 94.94 84 CYS A C 1
ATOM 624 O O . CYS A 1 84 ? 7.366 -4.808 -7.303 1.00 94.94 84 CYS A O 1
ATOM 626 N N . PRO A 1 85 ? 9.145 -5.160 -8.627 1.00 95.38 85 PRO A N 1
ATOM 627 C CA . PRO A 1 85 ? 9.592 -3.773 -8.580 1.00 95.38 85 PRO A CA 1
ATOM 628 C C . PRO A 1 85 ? 8.665 -2.881 -9.416 1.00 95.38 85 PRO A C 1
ATOM 630 O O . PRO A 1 85 ? 7.793 -3.365 -10.143 1.00 95.38 85 PRO A O 1
ATOM 633 N N . LEU A 1 86 ? 8.885 -1.571 -9.349 1.00 93.50 86 LEU A N 1
ATOM 634 C CA . LEU A 1 86 ? 8.385 -0.668 -10.379 1.00 93.50 86 LEU A CA 1
ATOM 635 C C . LEU A 1 86 ? 9.089 -0.964 -11.703 1.00 93.50 86 LEU A C 1
ATOM 637 O O . LEU A 1 86 ? 10.255 -1.356 -11.735 1.00 93.50 86 LEU A O 1
ATOM 641 N N . PHE A 1 87 ? 8.389 -0.727 -12.805 1.00 93.69 87 PHE A N 1
ATOM 642 C CA . PHE A 1 87 ? 8.966 -0.803 -14.139 1.00 93.69 87 PHE A CA 1
ATOM 6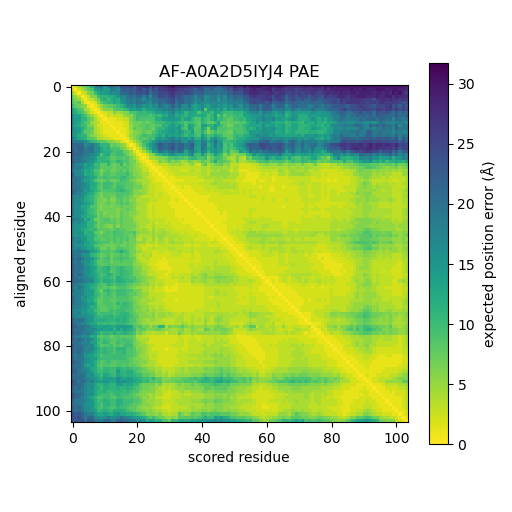43 C C . PHE A 1 87 ? 9.169 0.604 -14.685 1.00 93.69 87 PHE A C 1
ATOM 645 O O . PHE A 1 87 ? 8.292 1.464 -14.586 1.00 93.69 87 PHE A O 1
ATOM 652 N N . ARG A 1 88 ? 10.340 0.846 -15.271 1.00 95.00 88 ARG A N 1
ATOM 653 C CA . ARG A 1 88 ? 10.657 2.091 -15.972 1.00 95.00 88 ARG A CA 1
ATOM 654 C C . ARG A 1 88 ? 10.759 1.822 -17.460 1.00 95.00 88 ARG A C 1
ATOM 656 O O . ARG A 1 88 ? 11.147 0.732 -17.876 1.00 95.00 88 ARG A O 1
ATOM 663 N N . LYS A 1 89 ? 10.400 2.828 -18.252 1.00 96.56 89 LYS A N 1
ATOM 664 C CA . LYS A 1 89 ? 10.539 2.754 -19.701 1.00 96.56 89 LYS A CA 1
ATOM 665 C C . LYS A 1 89 ? 12.022 2.651 -20.055 1.00 96.56 89 LYS A C 1
ATOM 667 O O . LYS A 1 89 ? 12.814 3.461 -19.576 1.00 96.56 89 LYS A O 1
ATOM 672 N N . ASP A 1 90 ? 12.359 1.680 -20.891 1.00 96.38 90 ASP A N 1
ATOM 673 C CA . ASP A 1 90 ? 13.713 1.434 -21.379 1.00 96.38 90 ASP A CA 1
ATOM 674 C C . ASP A 1 90 ? 13.652 1.138 -22.883 1.00 96.38 90 ASP A C 1
ATOM 676 O O . ASP A 1 90 ? 13.199 0.074 -23.309 1.00 96.38 90 ASP A O 1
ATOM 680 N N . GLY A 1 91 ? 14.000 2.140 -23.696 1.00 94.81 91 GLY A N 1
ATOM 681 C CA . GLY A 1 91 ? 13.777 2.119 -25.143 1.00 94.81 91 GLY A CA 1
ATOM 682 C C . GLY A 1 91 ? 12.302 1.894 -25.504 1.00 94.81 91 GLY A C 1
ATOM 683 O O . GLY A 1 91 ? 11.418 2.640 -25.063 1.00 94.81 91 GLY A O 1
ATOM 684 N N . ASP A 1 92 ? 12.054 0.849 -26.294 1.00 95.75 92 ASP A N 1
ATOM 685 C CA . ASP A 1 92 ? 10.714 0.394 -26.692 1.00 95.75 92 ASP A CA 1
ATOM 686 C C . ASP A 1 92 ? 10.077 -0.575 -25.679 1.00 95.75 92 ASP A C 1
ATOM 688 O O . ASP A 1 92 ? 8.944 -1.023 -25.864 1.00 95.75 92 ASP A O 1
ATOM 692 N N . GLY A 1 93 ? 10.795 -0.905 -24.603 1.00 96.06 93 GLY A N 1
ATOM 693 C CA . GLY A 1 93 ? 10.379 -1.853 -23.580 1.00 96.06 93 GLY A CA 1
ATOM 694 C C . GLY A 1 93 ? 10.254 -1.246 -22.184 1.00 96.06 93 GLY A C 1
ATOM 695 O O . GLY A 1 93 ? 10.212 -0.029 -21.977 1.00 96.06 93 GLY A O 1
ATOM 696 N N . TRP A 1 94 ? 10.184 -2.149 -21.208 1.00 96.75 94 TRP A N 1
ATOM 697 C CA . TRP A 1 94 ? 10.130 -1.841 -19.786 1.00 96.75 94 TRP A CA 1
ATOM 698 C C . TRP A 1 94 ? 11.168 -2.680 -19.053 1.00 96.75 94 TRP A C 1
ATOM 700 O O . TRP A 1 94 ? 11.199 -3.901 -19.207 1.00 96.75 94 TRP A O 1
ATOM 710 N N . ALA A 1 95 ? 11.988 -2.029 -18.237 1.00 96.31 95 ALA A N 1
ATOM 711 C CA . ALA A 1 95 ? 12.975 -2.680 -17.391 1.00 96.31 95 ALA A CA 1
ATOM 712 C C . ALA A 1 95 ? 12.586 -2.523 -15.912 1.00 96.31 95 ALA A C 1
ATOM 714 O O . ALA A 1 95 ? 12.052 -1.476 -15.522 1.00 96.31 95 ALA A O 1
ATOM 715 N N . PRO A 1 96 ? 12.834 -3.542 -15.071 1.00 95.38 96 PRO A N 1
ATOM 716 C CA . PRO A 1 96 ? 12.608 -3.431 -13.641 1.00 95.38 96 PRO A CA 1
ATOM 717 C C . PRO A 1 96 ? 13.553 -2.393 -13.031 1.00 95.38 96 PRO A C 1
ATOM 719 O O . PRO A 1 96 ? 14.764 -2.402 -13.251 1.00 95.38 96 PRO A O 1
ATOM 722 N N . ASP A 1 97 ? 13.000 -1.519 -12.203 1.00 95.25 97 ASP A N 1
ATOM 723 C CA . ASP A 1 97 ? 13.774 -0.643 -11.344 1.00 95.25 97 ASP A CA 1
ATOM 724 C C . ASP A 1 97 ? 14.228 -1.412 -10.106 1.00 95.25 97 ASP A C 1
ATOM 726 O O . ASP A 1 97 ? 13.520 -1.491 -9.098 1.00 95.25 97 ASP A O 1
ATOM 730 N N . MET A 1 98 ? 15.440 -1.959 -10.175 1.00 94.25 98 MET A N 1
ATOM 731 C CA . MET A 1 98 ? 16.006 -2.787 -9.108 1.00 94.25 98 MET A CA 1
ATOM 732 C C . MET A 1 98 ? 16.104 -2.068 -7.751 1.00 94.25 98 MET A C 1
ATOM 734 O O . MET A 1 98 ? 16.133 -2.734 -6.720 1.00 94.25 98 MET A O 1
ATOM 738 N N . SER A 1 99 ? 16.096 -0.728 -7.720 1.00 94.00 99 SER A N 1
ATOM 739 C CA . SER A 1 99 ? 16.060 0.045 -6.465 1.00 94.00 99 SER A CA 1
ATOM 740 C C . SER A 1 99 ? 14.726 -0.052 -5.714 1.00 94.00 99 SER A C 1
ATOM 742 O O . SER A 1 99 ? 14.637 0.334 -4.552 1.00 94.00 99 SER A O 1
ATOM 744 N N . THR A 1 100 ? 13.694 -0.588 -6.366 1.00 94.06 100 THR A N 1
ATOM 745 C CA . THR A 1 100 ? 12.334 -0.730 -5.828 1.00 94.06 100 THR A CA 1
ATOM 746 C C . THR A 1 100 ? 11.925 -2.185 -5.644 1.00 94.06 100 THR A C 1
ATOM 748 O O . THR A 1 100 ? 10.737 -2.477 -5.508 1.00 94.06 100 THR A O 1
ATOM 751 N N . MET A 1 101 ? 12.894 -3.104 -5.651 1.00 93.19 101 MET A N 1
ATOM 752 C CA . MET A 1 101 ? 12.633 -4.510 -5.365 1.00 93.19 101 MET A CA 1
ATOM 753 C C . MET A 1 101 ? 11.865 -4.648 -4.041 1.00 93.19 101 MET A C 1
ATOM 755 O O . MET A 1 101 ? 12.317 -4.109 -3.031 1.00 93.19 101 MET A O 1
ATOM 759 N N . PRO A 1 102 ? 10.703 -5.329 -4.037 1.00 87.12 102 PRO A N 1
ATOM 760 C CA . PRO A 1 102 ? 9.932 -5.532 -2.820 1.00 87.12 102 PRO A CA 1
ATOM 761 C C . PRO A 1 102 ? 10.710 -6.359 -1.807 1.00 87.12 102 PRO A C 1
ATOM 763 O O . PRO A 1 102 ? 11.495 -7.233 -2.183 1.00 87.12 102 PRO A O 1
ATOM 766 N N . ASP A 1 103 ? 10.407 -6.136 -0.532 1.00 79.94 103 ASP A N 1
ATOM 767 C CA . ASP A 1 103 ? 10.910 -6.996 0.536 1.00 79.94 103 ASP A CA 1
ATOM 768 C C . ASP A 1 103 ? 10.465 -8.460 0.302 1.00 79.94 103 ASP A C 1
ATOM 770 O O . ASP A 1 103 ? 9.360 -8.678 -0.229 1.00 79.94 103 ASP A O 1
ATOM 774 N N . PRO A 1 104 ? 11.305 -9.451 0.673 1.00 66.19 104 PRO A N 1
ATOM 775 C CA . PRO A 1 104 ? 11.030 -10.878 0.492 1.00 66.19 104 PRO A CA 1
ATOM 776 C C . PRO A 1 104 ? 9.628 -11.330 0.931 1.00 66.19 104 PRO A C 1
ATOM 778 O O . PRO A 1 104 ? 9.154 -10.915 2.011 1.00 66.19 104 PRO A O 1
#

Nearest PDB structures (foldseek):
  4rv4-assembly1_B  TM=8.157E-01  e=4.559E-03  Bacillus anthracis
  2wns-assembly1_A  TM=8.159E-01  e=8.236E-03  Homo sapiens
  2p1z-assembly1_B  TM=8.225E-01  e=1.221E-02  Corynebacterium diphtheriae NCTC 13129
  2yzk-assembly2_C  TM=7.018E-01  e=2.356E-02  Aeropyrum pernix
  8tpv-assembly1_B  TM=6.715E-01  e=2.206E-02  Homo sapiens

pLDDT: mean 81.4, std 15.64, range [36.81, 96.75]

Mean predicted aligned error: 7.7 Å

Sequence (104 aa):
MSAGLSRYPDAEIARKLGHPRYVPRVEDVISTGGTISAALARMEKIGANVVGLVAAIREASVWQHKPGAINPGWPGPVHAPIRCPLFRKDGDGWAPDMSTMPDP